Protein AF-A0A3P6A2Y4-F1 (afdb_monomer_lite)

Foldseek 3Di:
DVPVVVVVVVVVVLVVVVVPPPDDDLVVLVVLVVVLLVQLVPDDLVSVLVSLVSVLVSCLVPVCSCLVVLVSLQDDPPHDPSSVVSSLSSLVSNLVVCVVPPCSVVSVVSSVVSVVVSVVVVVVVVVD

Secondary structure (DSSP, 8-state):
--HHHHHHHHHHHHHHHHHT-SS--HHHHHHHHHHHHHHHTTS-HHHHHHHHHHHHHHHHH-GGGGGGGGGGGPPPTTS-HHHHHHHHHHHHHHHHH-TTSTTHHHHHHHHHHHHHHHHHHHHHHT--

Radius of gyration: 15.78 Å; chains: 1; bounding box: 36×38×46 Å

Sequence (128 aa):
MPMVLLSWQQSKVFLQLTLSINSVSHAVYERIKSPLLTLVSSGSPEQSYAILSHLHLLVVRAPFIFASDYNHFCCQYNEPLYVKKLKLEMLTAIANESKHLRNWESIRAVGKIALQQYDVNAIALQQY

InterPro domains:
  IPR011989 Armadillo-like helical [G3DSA:1.25.10.10] (4-118)
  IPR016024 Armadillo-type fold [SSF48371] (15-98)
  IPR026739 AP complex subunit beta [PTHR11134] (12-120)

Structure (mmCIF, N/CA/C/O backbone):
data_AF-A0A3P6A2Y4-F1
#
_entry.id   AF-A0A3P6A2Y4-F1
#
loop_
_atom_site.group_PDB
_atom_site.id
_atom_site.type_symbol
_atom_site.label_atom_id
_atom_site.label_alt_id
_atom_site.label_comp_id
_atom_site.label_asym_id
_atom_site.label_entity_id
_atom_site.label_seq_id
_atom_site.pdbx_PDB_ins_code
_atom_site.Cartn_x
_atom_site.Cartn_y
_atom_site.Cartn_z
_atom_site.occupancy
_atom_site.B_iso_or_equiv
_atom_site.auth_seq_id
_atom_site.auth_comp_id
_atom_site.auth_asym_id
_atom_site.auth_atom_id
_atom_site.pdbx_PDB_model_num
ATOM 1 N N . MET A 1 1 ? -10.474 26.775 1.136 1.00 52.38 1 MET A N 1
ATOM 2 C CA . MET A 1 1 ? -11.036 26.297 -0.148 1.00 52.38 1 MET A CA 1
ATOM 3 C C . MET A 1 1 ? -10.019 25.866 -1.240 1.00 52.38 1 MET A C 1
ATOM 5 O O . MET A 1 1 ? -10.494 25.482 -2.296 1.00 52.38 1 MET A O 1
ATOM 9 N N . PRO A 1 2 ? -8.677 25.802 -1.046 1.00 57.66 2 PRO A N 1
ATOM 10 C CA . PRO A 1 2 ? -7.778 25.152 -2.029 1.00 57.66 2 PRO A CA 1
ATOM 11 C C . PRO A 1 2 ? -7.534 23.645 -1.785 1.00 57.66 2 PRO A C 1
ATOM 13 O O . PRO A 1 2 ? -7.178 22.919 -2.705 1.00 57.66 2 PRO A O 1
ATOM 16 N N . MET A 1 3 ? -7.775 23.144 -0.567 1.00 52.66 3 MET A N 1
ATOM 17 C CA . MET A 1 3 ? -7.452 21.760 -0.176 1.00 52.66 3 MET A CA 1
ATOM 18 C C . MET A 1 3 ? -8.351 20.696 -0.847 1.00 52.66 3 MET A C 1
ATOM 20 O O . MET A 1 3 ? -7.885 19.619 -1.201 1.00 52.66 3 MET A O 1
ATOM 24 N N . VAL A 1 4 ? -9.629 21.015 -1.090 1.00 48.94 4 VAL A N 1
ATOM 25 C CA . VAL A 1 4 ? -10.604 20.087 -1.706 1.00 48.94 4 VAL A CA 1
ATOM 26 C C . VAL A 1 4 ? -10.363 19.928 -3.213 1.00 48.94 4 VAL A C 1
ATOM 28 O O . VAL A 1 4 ? -10.526 18.843 -3.763 1.00 48.94 4 VAL A O 1
ATOM 31 N N . LEU A 1 5 ? -9.911 20.995 -3.880 1.00 54.97 5 LEU A N 1
ATOM 32 C CA . LEU A 1 5 ? -9.598 20.969 -5.310 1.00 54.97 5 LEU A CA 1
ATOM 33 C C . LEU A 1 5 ? -8.362 20.115 -5.606 1.00 54.97 5 LEU A C 1
ATOM 35 O O . LEU A 1 5 ? -8.353 19.396 -6.602 1.00 54.97 5 LEU A O 1
ATOM 39 N N . LEU A 1 6 ? -7.358 20.140 -4.724 1.00 58.84 6 LEU A N 1
ATOM 40 C CA . LEU A 1 6 ? -6.190 19.265 -4.833 1.00 58.84 6 LEU A CA 1
ATOM 41 C C . LEU A 1 6 ? -6.603 17.794 -4.727 1.00 58.84 6 LEU A C 1
ATOM 43 O O . LEU A 1 6 ? -6.293 17.016 -5.627 1.00 58.84 6 LEU A O 1
ATOM 47 N N . SER A 1 7 ? -7.417 17.457 -3.721 1.00 52.31 7 SER A N 1
ATOM 48 C CA . SER A 1 7 ? -7.954 16.103 -3.533 1.00 52.31 7 SER A CA 1
ATOM 49 C C . SER A 1 7 ? -8.687 15.578 -4.781 1.00 52.31 7 SER A C 1
ATOM 51 O O . SER A 1 7 ? -8.432 14.462 -5.232 1.00 52.31 7 SER A O 1
ATOM 53 N N . TRP A 1 8 ? -9.514 16.410 -5.428 1.00 56.28 8 TRP A N 1
ATOM 54 C CA . TRP A 1 8 ? -10.262 16.006 -6.627 1.00 56.28 8 TRP A CA 1
ATOM 55 C C . TRP A 1 8 ? -9.377 15.825 -7.871 1.00 56.28 8 TRP A C 1
ATOM 57 O O . TRP A 1 8 ? -9.537 14.859 -8.622 1.00 56.28 8 TRP A O 1
ATOM 67 N N . GLN A 1 9 ? -8.408 16.723 -8.081 1.00 54.47 9 GLN A N 1
ATOM 68 C CA . GLN A 1 9 ? -7.427 16.583 -9.164 1.00 54.47 9 GLN A CA 1
ATOM 69 C C . GLN A 1 9 ? -6.559 15.334 -8.962 1.00 54.47 9 GLN A C 1
ATOM 71 O O . GLN A 1 9 ? -6.261 14.626 -9.925 1.00 54.47 9 GLN A O 1
ATOM 76 N N . GLN A 1 10 ? -6.228 15.011 -7.710 1.00 57.56 10 GLN A N 1
ATOM 77 C CA . GLN A 1 10 ? -5.527 13.785 -7.352 1.00 57.56 10 GLN A CA 1
ATOM 78 C C . GLN A 1 10 ? -6.320 12.532 -7.729 1.00 57.56 10 GLN A C 1
ATOM 80 O O . GLN A 1 10 ? -5.788 11.687 -8.447 1.00 57.56 10 GLN A O 1
ATOM 85 N N . SER A 1 11 ? -7.587 12.419 -7.314 1.00 57.38 11 SER A N 1
ATOM 86 C CA . SER A 1 11 ? -8.430 11.260 -7.648 1.00 57.38 11 SER A CA 1
ATOM 87 C C . SER A 1 11 ? -8.607 11.072 -9.160 1.00 57.38 11 SER A C 1
ATOM 89 O O . SER A 1 11 ? -8.671 9.942 -9.645 1.00 57.38 11 SER A O 1
ATOM 91 N N . LYS A 1 12 ? -8.648 12.170 -9.925 1.00 56.25 12 LYS A N 1
ATOM 92 C CA . LYS A 1 12 ? -8.806 12.135 -11.384 1.00 56.25 12 LYS A CA 1
ATOM 93 C C . LYS A 1 12 ? -7.545 11.654 -12.104 1.00 56.25 12 LYS A C 1
ATOM 95 O O . LYS A 1 12 ? -7.629 10.774 -12.958 1.00 56.25 12 LYS A O 1
ATOM 100 N N . VAL A 1 13 ? -6.378 12.190 -11.739 1.00 60.62 13 VAL A N 1
ATOM 101 C CA . VAL A 1 13 ? -5.082 11.719 -12.263 1.00 60.62 13 VAL A CA 1
ATOM 102 C C . VAL A 1 13 ? -4.872 10.245 -11.908 1.00 60.62 13 VAL A C 1
ATOM 104 O O . VAL A 1 13 ? -4.411 9.460 -12.727 1.00 60.62 13 VAL A O 1
ATOM 107 N N . PHE A 1 14 ? -5.288 9.853 -10.712 1.00 61.97 14 PHE A N 1
ATOM 108 C CA . PHE A 1 14 ? -5.183 8.503 -10.181 1.00 61.97 14 PHE A CA 1
ATOM 109 C C . PHE A 1 14 ? -6.013 7.453 -10.935 1.00 61.97 14 PHE A C 1
ATOM 111 O O . PHE A 1 14 ? -5.450 6.444 -11.353 1.00 61.97 14 PHE A O 1
ATOM 118 N N . LEU A 1 15 ? -7.301 7.711 -11.203 1.00 58.47 15 LEU A N 1
ATOM 119 C CA . LEU A 1 15 ? -8.132 6.827 -12.038 1.00 58.47 15 LEU A CA 1
ATOM 120 C C . LEU A 1 15 ? -7.565 6.688 -13.455 1.00 58.47 15 LEU A C 1
ATOM 122 O O . LEU A 1 15 ? -7.561 5.600 -14.032 1.00 58.47 15 LEU A O 1
ATOM 126 N N . GLN A 1 16 ? -7.048 7.791 -14.000 1.00 61.28 16 GLN A N 1
ATOM 127 C CA . GLN A 1 16 ? -6.483 7.809 -15.342 1.00 61.28 16 GLN A CA 1
ATOM 128 C C . GLN A 1 16 ? -5.175 7.015 -15.431 1.00 61.28 16 GLN A C 1
ATOM 130 O O . GLN A 1 16 ? -4.947 6.333 -16.426 1.00 61.28 16 GLN A O 1
ATOM 135 N N . LEU A 1 17 ? -4.355 7.047 -14.377 1.00 60.47 17 LEU A N 1
ATOM 136 C CA . LEU A 1 17 ? -3.140 6.243 -14.286 1.00 60.47 17 LEU A CA 1
ATOM 137 C C . LEU A 1 17 ? -3.459 4.752 -14.133 1.00 60.47 17 LEU A C 1
ATOM 139 O O . LEU A 1 17 ? -2.824 3.944 -14.795 1.00 60.47 17 LEU A O 1
ATOM 143 N N . THR A 1 18 ? -4.437 4.349 -13.316 1.00 59.28 18 THR A N 1
ATOM 144 C CA . THR A 1 18 ? -4.729 2.916 -13.096 1.00 59.28 18 THR A CA 1
ATOM 145 C C . THR A 1 18 ? -5.306 2.214 -14.330 1.00 59.28 18 THR A C 1
ATOM 147 O O . THR A 1 18 ? -5.019 1.037 -14.543 1.00 59.28 18 THR A O 1
ATOM 150 N N . LEU A 1 19 ? -6.064 2.922 -15.175 1.00 60.38 19 LEU A N 1
ATOM 151 C CA . LEU A 1 19 ? -6.669 2.353 -16.387 1.00 60.38 19 LEU A CA 1
ATOM 152 C C . LEU A 1 19 ? -5.687 2.201 -17.566 1.00 60.38 19 LEU A C 1
ATOM 154 O O . LEU A 1 19 ? -5.960 1.425 -18.478 1.00 60.38 19 LEU A O 1
ATOM 158 N N . SER A 1 20 ? -4.546 2.902 -17.568 1.00 59.62 20 SER A N 1
ATOM 159 C CA . SER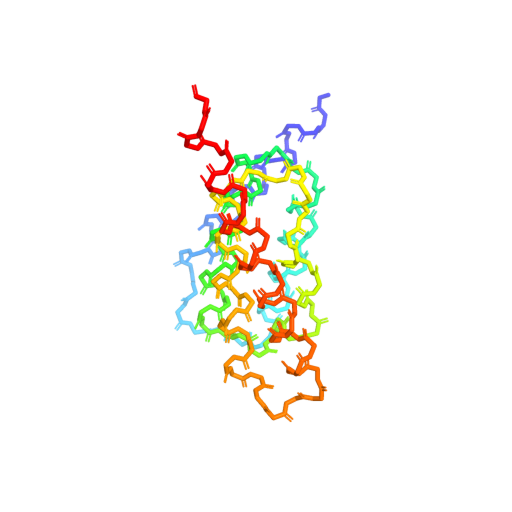 A 1 20 ? -3.635 2.964 -18.726 1.00 59.62 20 SER A CA 1
ATOM 160 C C . SER A 1 20 ? -2.385 2.072 -18.637 1.00 59.62 20 SER A C 1
ATOM 162 O O . SER A 1 20 ? -1.545 2.099 -19.536 1.00 59.62 20 SER A O 1
ATOM 164 N N . ILE A 1 21 ? -2.195 1.306 -17.559 1.00 59.03 21 ILE A N 1
ATOM 165 C CA . ILE A 1 21 ? -0.935 0.583 -17.294 1.00 59.03 21 ILE A CA 1
ATOM 166 C C . ILE A 1 21 ? -1.006 -0.831 -17.888 1.00 59.03 21 ILE A C 1
ATOM 168 O O . ILE A 1 21 ? -1.336 -1.783 -17.185 1.00 59.03 21 ILE A O 1
ATOM 172 N N . ASN A 1 22 ? -0.663 -0.977 -19.175 1.00 53.75 22 ASN A N 1
ATOM 173 C CA . ASN A 1 22 ? -0.483 -2.297 -19.808 1.00 53.75 22 ASN A CA 1
ATOM 174 C C . ASN A 1 22 ? 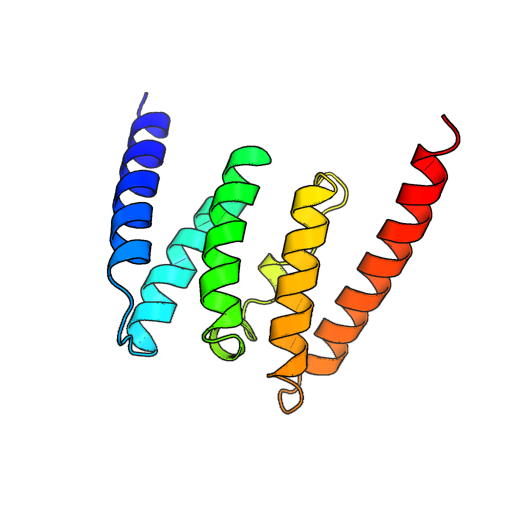0.955 -2.582 -20.296 1.00 53.75 22 ASN A C 1
ATOM 176 O O . ASN A 1 22 ? 1.276 -3.717 -20.626 1.00 53.75 22 ASN A O 1
ATOM 180 N N . SER A 1 23 ? 1.860 -1.597 -20.265 1.00 55.06 23 SER A N 1
ATOM 181 C CA . SER A 1 23 ? 3.300 -1.798 -20.511 1.00 55.06 23 SER A CA 1
ATOM 182 C C . SER A 1 23 ? 4.089 -0.600 -19.977 1.00 55.06 23 SER A C 1
ATOM 184 O O . SER A 1 23 ? 4.178 0.435 -20.638 1.00 55.06 23 SER A O 1
ATOM 186 N N . VAL A 1 24 ? 4.597 -0.687 -18.747 1.00 60.47 24 VAL A N 1
ATOM 187 C CA . VAL A 1 24 ? 5.138 0.478 -18.029 1.00 60.47 24 VAL A CA 1
ATOM 188 C C . VAL A 1 24 ? 6.606 0.276 -17.666 1.00 60.47 24 VAL A C 1
ATOM 190 O O . VAL A 1 24 ? 6.978 -0.746 -17.099 1.00 60.47 24 VAL A O 1
ATOM 193 N N . SER A 1 25 ? 7.442 1.266 -17.999 1.00 70.94 25 SER A N 1
ATOM 194 C CA . SER A 1 25 ? 8.868 1.293 -17.660 1.00 70.94 25 SER A CA 1
ATOM 195 C C . SER A 1 25 ? 9.097 1.700 -16.199 1.00 70.94 25 SER A C 1
ATOM 197 O O . SER A 1 25 ? 8.289 2.414 -15.602 1.00 70.94 25 SER A O 1
ATOM 199 N N . HIS A 1 26 ? 10.233 1.296 -15.621 1.00 75.12 26 HIS A N 1
ATOM 200 C CA . HIS A 1 26 ? 10.631 1.617 -14.240 1.00 75.12 26 HIS A CA 1
ATOM 201 C C . HIS A 1 26 ? 10.485 3.111 -13.887 1.00 75.12 26 HIS A C 1
ATOM 203 O O . HIS A 1 26 ? 10.011 3.466 -12.811 1.00 75.12 26 HIS A O 1
ATOM 209 N N . ALA A 1 27 ? 10.832 4.004 -14.820 1.00 76.69 27 ALA A N 1
ATOM 210 C CA . ALA A 1 27 ? 10.756 5.450 -14.615 1.00 76.69 27 ALA A CA 1
ATOM 211 C C . ALA A 1 27 ? 9.324 5.949 -14.355 1.00 76.69 27 ALA A C 1
ATOM 213 O O . ALA A 1 27 ? 9.123 6.908 -13.615 1.00 76.69 27 ALA A O 1
ATOM 214 N N . VAL A 1 28 ? 8.318 5.305 -14.945 1.00 80.12 28 VAL A N 1
ATOM 215 C CA . VAL A 1 28 ? 6.916 5.679 -14.738 1.00 80.12 28 VAL A CA 1
ATOM 216 C C . VAL A 1 28 ? 6.430 5.207 -13.369 1.00 80.12 28 VAL A C 1
ATOM 218 O O . VAL A 1 28 ? 5.745 5.968 -12.689 1.00 80.12 28 VAL A O 1
ATOM 221 N N . TYR A 1 29 ? 6.835 4.013 -12.922 1.00 81.31 29 TYR A N 1
ATOM 222 C CA . TYR A 1 29 ? 6.545 3.553 -11.560 1.00 81.31 29 TYR A CA 1
ATOM 223 C C . TYR A 1 29 ? 7.081 4.531 -10.513 1.00 81.31 29 TYR A C 1
ATOM 225 O O . TYR A 1 29 ? 6.340 4.904 -9.609 1.00 81.31 29 TYR A O 1
ATOM 233 N N . GLU A 1 30 ? 8.311 5.021 -10.673 1.00 81.12 30 GLU A N 1
ATOM 234 C CA . GLU A 1 30 ? 8.894 6.038 -9.785 1.00 81.12 30 GLU A CA 1
ATOM 235 C C . GLU A 1 30 ? 8.088 7.349 -9.773 1.00 81.12 30 GLU A C 1
ATOM 237 O O . GLU A 1 30 ? 7.774 7.888 -8.708 1.00 81.12 30 GLU A O 1
ATOM 242 N N . ARG A 1 31 ? 7.664 7.834 -10.951 1.00 82.25 31 ARG A N 1
ATOM 243 C CA . ARG A 1 31 ? 6.856 9.063 -11.064 1.00 82.25 31 ARG A CA 1
ATOM 244 C C . ARG A 1 31 ? 5.469 8.940 -10.438 1.00 82.25 31 ARG A C 1
ATOM 246 O O . ARG A 1 31 ? 4.927 9.954 -10.011 1.00 82.25 31 ARG A O 1
ATOM 253 N N . ILE A 1 32 ? 4.893 7.739 -10.401 1.00 83.75 32 ILE A N 1
ATOM 254 C CA . ILE A 1 32 ? 3.586 7.479 -9.780 1.00 83.75 32 ILE A CA 1
ATOM 255 C C . ILE A 1 32 ? 3.744 7.202 -8.280 1.00 83.75 32 ILE A C 1
ATOM 257 O O . ILE A 1 32 ? 2.951 7.692 -7.481 1.00 83.75 32 ILE A O 1
ATOM 261 N N . LYS A 1 33 ? 4.779 6.456 -7.876 1.00 88.00 33 LYS A N 1
ATOM 262 C CA . LYS A 1 33 ? 5.054 6.097 -6.478 1.00 88.00 33 LYS A CA 1
ATOM 263 C C . LYS A 1 33 ? 5.145 7.336 -5.590 1.00 88.00 33 LYS A C 1
ATOM 265 O O . LYS A 1 33 ? 4.430 7.420 -4.594 1.00 88.00 33 LYS A O 1
ATOM 270 N N . SER A 1 34 ? 5.991 8.296 -5.967 1.00 86.31 34 SER A N 1
ATOM 271 C CA . SER A 1 34 ? 6.267 9.495 -5.164 1.00 86.31 34 SER A CA 1
ATOM 272 C C . SER A 1 34 ? 5.004 10.281 -4.761 1.00 86.31 34 SER A C 1
ATOM 274 O O . SER A 1 34 ? 4.779 10.429 -3.558 1.00 86.31 34 SER A O 1
ATOM 276 N N . PRO A 1 35 ? 4.127 10.721 -5.689 1.00 86.88 35 PRO A N 1
ATOM 277 C CA . PRO A 1 35 ? 2.929 11.467 -5.310 1.00 86.88 35 PRO A CA 1
ATOM 278 C C . PRO A 1 35 ? 1.959 10.637 -4.464 1.00 86.88 35 PRO A C 1
ATOM 280 O O . PRO A 1 35 ? 1.338 11.181 -3.555 1.00 86.88 35 PRO A O 1
ATOM 283 N N . LEU A 1 36 ? 1.840 9.325 -4.699 1.00 88.38 36 LEU A N 1
ATOM 284 C CA . LEU A 1 36 ? 0.967 8.472 -3.887 1.00 88.38 36 LEU A CA 1
ATOM 285 C C . LEU A 1 36 ? 1.469 8.334 -2.447 1.00 88.38 36 LEU A C 1
ATOM 287 O O . LEU A 1 36 ? 0.669 8.445 -1.521 1.00 88.38 36 LEU A O 1
ATOM 291 N N . LEU A 1 37 ? 2.778 8.158 -2.245 1.00 89.31 37 LEU A N 1
ATOM 292 C CA . LEU A 1 37 ? 3.374 8.112 -0.905 1.00 89.31 37 LEU A CA 1
ATOM 293 C C . LEU A 1 37 ? 3.156 9.423 -0.133 1.00 89.31 37 LEU A C 1
ATOM 295 O O . LEU A 1 37 ? 2.825 9.393 1.055 1.00 89.31 37 LEU A O 1
ATOM 299 N N . THR A 1 38 ? 3.262 10.571 -0.809 1.00 87.94 38 THR A N 1
ATOM 300 C CA . THR A 1 38 ? 2.946 11.873 -0.203 1.00 87.94 38 THR A CA 1
ATOM 301 C C . THR A 1 38 ? 1.482 11.950 0.234 1.00 87.94 38 THR A C 1
ATOM 303 O O . THR A 1 38 ? 1.198 12.405 1.340 1.00 87.94 38 THR A O 1
ATOM 306 N N . LEU A 1 39 ? 0.550 11.461 -0.587 1.00 84.81 39 LEU A N 1
ATOM 307 C CA . LEU A 1 39 ? -0.887 11.558 -0.309 1.00 84.81 39 LEU A CA 1
ATOM 308 C C . LEU A 1 39 ? -1.361 10.658 0.832 1.00 84.81 39 LEU A C 1
ATOM 310 O O . LEU A 1 39 ? -2.265 11.050 1.569 1.00 84.81 39 LEU A O 1
ATOM 314 N N . VAL A 1 40 ? -0.757 9.477 1.005 1.00 86.69 40 VAL A N 1
ATOM 315 C CA . VAL A 1 40 ? -1.077 8.588 2.139 1.00 86.69 40 VAL A CA 1
ATOM 316 C C . VAL A 1 40 ? -0.836 9.293 3.477 1.00 86.69 40 VAL A C 1
ATOM 318 O O . VAL A 1 40 ? -1.585 9.066 4.426 1.00 86.69 40 VAL A O 1
ATOM 321 N N . SER A 1 41 ? 0.175 10.165 3.543 1.00 81.19 41 SER A N 1
ATOM 322 C CA . SER A 1 41 ? 0.620 10.819 4.780 1.00 81.19 41 SER A CA 1
ATOM 323 C C . SER A 1 41 ? -0.304 11.940 5.273 1.00 81.19 41 SER A C 1
ATOM 325 O O . SER A 1 41 ? -0.196 12.337 6.429 1.00 81.19 41 SER A O 1
ATOM 327 N N . SER A 1 42 ? -1.195 12.467 4.426 1.00 77.25 42 SER A N 1
ATOM 328 C CA . SER A 1 42 ? -2.029 13.641 4.743 1.00 77.25 42 SER A CA 1
ATOM 329 C C . SER A 1 42 ? -3.540 13.386 4.679 1.00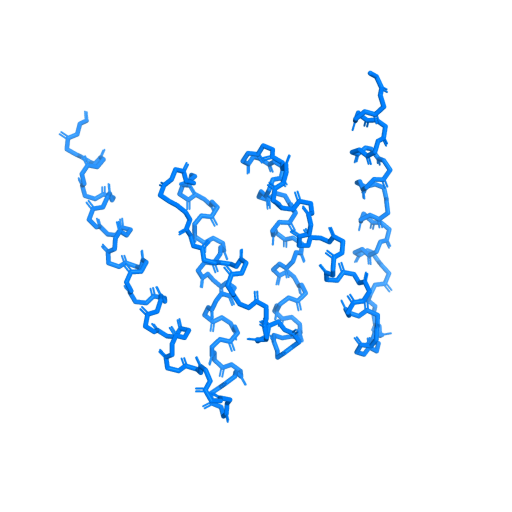 77.25 42 SER A C 1
ATOM 331 O O . SER A 1 42 ? -4.317 14.333 4.793 1.00 77.25 42 SER A O 1
ATOM 333 N N . GLY A 1 43 ? -3.964 12.149 4.416 1.00 76.75 43 GLY A N 1
ATOM 334 C CA . GLY A 1 43 ? -5.370 11.783 4.225 1.00 76.75 43 GLY A CA 1
ATOM 335 C C . GLY A 1 43 ? -6.080 11.332 5.504 1.00 76.75 43 GLY A C 1
ATOM 336 O O . GLY A 1 43 ? -5.446 11.007 6.507 1.00 76.75 43 GLY A O 1
ATOM 337 N N . SER A 1 44 ? -7.415 11.269 5.452 1.00 88.31 44 SER A N 1
ATOM 338 C CA . SER A 1 44 ? -8.196 10.506 6.437 1.00 88.31 44 SER A CA 1
ATOM 339 C C . SER A 1 44 ? -7.910 9.002 6.300 1.00 88.31 44 SER A C 1
ATOM 341 O O . SER A 1 44 ? -7.433 8.572 5.247 1.00 88.31 44 SER A O 1
ATOM 343 N N . PRO A 1 45 ? -8.238 8.159 7.294 1.00 87.81 45 PRO A N 1
ATOM 344 C CA . PRO A 1 45 ? -7.999 6.720 7.197 1.00 87.81 45 PRO A CA 1
ATOM 345 C C . PRO A 1 45 ? -8.647 6.046 5.974 1.00 87.81 45 PRO A C 1
ATOM 347 O O . PRO A 1 45 ? -8.070 5.125 5.394 1.00 87.81 45 PRO A O 1
ATOM 350 N N . GLU A 1 46 ? -9.825 6.504 5.550 1.00 89.81 46 GLU A N 1
ATOM 351 C CA . GLU A 1 46 ? -10.531 6.027 4.353 1.00 89.81 46 GLU A CA 1
ATOM 352 C C . GLU A 1 46 ? -9.802 6.454 3.076 1.00 89.81 46 GLU A C 1
ATOM 354 O O . GLU A 1 46 ? -9.609 5.647 2.164 1.00 89.81 46 GLU A O 1
ATOM 359 N N . GLN A 1 47 ? -9.341 7.708 3.025 1.00 88.38 47 GLN A N 1
ATOM 360 C CA . GLN A 1 47 ? -8.564 8.222 1.902 1.00 88.38 47 GLN A CA 1
ATOM 361 C C . GLN A 1 47 ? -7.211 7.507 1.798 1.00 88.38 47 GLN A C 1
ATOM 363 O O . GLN A 1 47 ? -6.836 7.057 0.714 1.00 88.38 47 GLN A O 1
ATOM 368 N N . SER A 1 48 ? -6.502 7.340 2.915 1.00 89.75 48 SER A N 1
ATOM 369 C CA . SER A 1 48 ? -5.236 6.610 2.970 1.00 89.75 48 SER A CA 1
ATOM 370 C C . SER A 1 48 ? -5.419 5.157 2.548 1.00 89.75 48 SER A C 1
ATOM 372 O O . SER A 1 48 ? -4.597 4.652 1.792 1.00 89.75 48 SER A O 1
ATOM 374 N N . TYR A 1 49 ? -6.512 4.495 2.939 1.00 91.31 49 TYR A N 1
ATOM 375 C CA . TYR A 1 49 ? -6.813 3.139 2.474 1.00 91.31 49 TYR A CA 1
ATOM 376 C C . TYR A 1 49 ? -7.081 3.063 0.972 1.00 91.31 49 TYR A C 1
ATOM 378 O O . TYR A 1 49 ? -6.549 2.175 0.300 1.00 91.31 49 TYR A O 1
ATOM 386 N N . ALA A 1 50 ? -7.857 4.003 0.425 1.00 90.12 50 ALA A N 1
ATOM 387 C CA . ALA A 1 50 ? -8.080 4.078 -1.013 1.00 90.12 50 ALA A CA 1
ATOM 388 C C . ALA A 1 50 ? -6.745 4.244 -1.755 1.00 90.12 50 ALA A C 1
ATOM 390 O O . ALA A 1 50 ? -6.460 3.483 -2.675 1.00 90.12 50 ALA A O 1
ATOM 391 N N . ILE A 1 51 ? -5.878 5.159 -1.315 1.00 90.56 51 ILE A N 1
ATOM 392 C CA . ILE A 1 51 ? -4.562 5.384 -1.932 1.00 90.56 51 ILE A CA 1
ATOM 393 C C . ILE A 1 51 ? -3.652 4.154 -1.783 1.00 90.56 51 ILE A C 1
ATOM 395 O O . ILE A 1 51 ? -3.049 3.709 -2.763 1.00 90.56 51 ILE A O 1
ATOM 399 N N . LEU A 1 52 ? -3.588 3.561 -0.588 1.00 92.19 52 LEU A N 1
ATOM 400 C CA . LEU A 1 52 ? -2.811 2.348 -0.319 1.00 92.19 52 LEU A CA 1
ATOM 401 C C . LEU A 1 52 ? -3.274 1.169 -1.173 1.00 92.19 52 LEU A C 1
ATOM 403 O O . LEU A 1 52 ? -2.437 0.403 -1.632 1.00 92.19 52 LEU A O 1
ATOM 407 N N . SER A 1 53 ? -4.573 1.046 -1.456 1.00 91.75 53 SER A N 1
ATOM 408 C CA . SER A 1 53 ? -5.101 -0.028 -2.312 1.00 91.75 53 SER A CA 1
ATOM 409 C C . SER A 1 53 ? -4.530 0.046 -3.728 1.00 91.75 53 SER A C 1
ATOM 411 O O . SER A 1 53 ? -4.286 -0.973 -4.367 1.00 91.75 53 SER A O 1
ATOM 413 N N . HIS A 1 54 ? -4.236 1.252 -4.205 1.00 88.12 54 HIS A N 1
ATOM 414 C CA . HIS A 1 54 ? -3.657 1.448 -5.529 1.00 88.12 54 HIS A CA 1
ATOM 415 C C . HIS A 1 54 ? -2.139 1.299 -5.510 1.00 88.12 54 HIS A C 1
ATOM 417 O O . HIS A 1 54 ? -1.576 0.688 -6.417 1.00 88.12 54 HIS A O 1
ATOM 423 N N . LEU A 1 55 ? -1.473 1.770 -4.450 1.00 90.94 55 LEU A N 1
ATOM 424 C CA . LEU A 1 55 ? -0.070 1.426 -4.213 1.00 90.94 55 LEU A CA 1
ATOM 425 C C . LEU A 1 55 ? 0.116 -0.093 -4.142 1.00 90.94 55 LEU A C 1
ATOM 427 O O . LEU A 1 55 ? 1.071 -0.602 -4.714 1.00 90.94 55 LEU A O 1
ATOM 431 N N . HIS A 1 56 ? -0.810 -0.822 -3.521 1.00 92.00 56 HIS A N 1
ATOM 432 C CA . HIS A 1 56 ? -0.767 -2.277 -3.442 1.00 92.00 56 HIS A CA 1
ATOM 433 C C . HIS A 1 56 ? -0.796 -2.928 -4.832 1.00 92.00 56 HIS A C 1
ATOM 435 O O . HIS A 1 56 ? 0.024 -3.802 -5.098 1.00 92.00 56 HIS A O 1
ATOM 441 N N . LEU A 1 57 ? -1.634 -2.451 -5.762 1.00 89.06 57 LEU A N 1
ATOM 442 C CA . LEU A 1 57 ? -1.628 -2.936 -7.152 1.00 89.06 57 LEU A CA 1
ATOM 443 C C . LEU A 1 57 ? -0.270 -2.730 -7.845 1.00 89.06 57 LEU A C 1
ATOM 445 O O . LEU A 1 57 ? 0.153 -3.574 -8.639 1.00 89.06 57 LEU A O 1
ATOM 449 N N . LEU A 1 58 ? 0.415 -1.617 -7.561 1.00 88.19 58 LEU A N 1
ATOM 450 C CA . LEU A 1 58 ? 1.757 -1.353 -8.087 1.00 88.19 58 LEU A CA 1
ATOM 451 C C . LEU A 1 58 ? 2.811 -2.238 -7.413 1.00 88.19 58 LEU A C 1
ATOM 453 O O . LEU A 1 58 ? 3.672 -2.775 -8.106 1.00 88.19 58 LEU A O 1
ATOM 457 N N . VAL A 1 59 ? 2.716 -2.427 -6.095 1.00 90.31 59 VAL A N 1
ATOM 458 C CA . VAL A 1 59 ? 3.607 -3.292 -5.309 1.00 90.31 59 VAL A CA 1
ATOM 459 C C . VAL A 1 59 ? 3.497 -4.744 -5.760 1.00 90.31 59 VAL A C 1
ATOM 461 O O . VAL A 1 59 ? 4.522 -5.381 -5.943 1.00 90.31 59 VAL A O 1
ATOM 464 N N . VAL A 1 60 ? 2.294 -5.264 -6.010 1.00 87.69 60 VAL A N 1
ATOM 465 C CA . VAL A 1 60 ? 2.114 -6.639 -6.512 1.00 87.69 60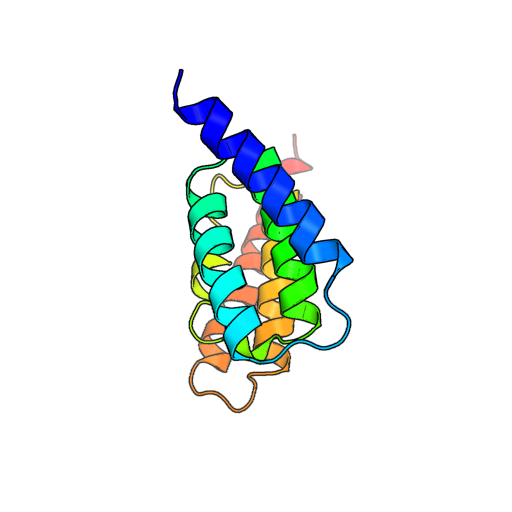 VAL A CA 1
ATOM 466 C C . VAL A 1 60 ? 2.737 -6.815 -7.902 1.00 87.69 60 VAL A C 1
ATOM 468 O O . VAL A 1 60 ? 3.241 -7.888 -8.215 1.00 87.69 60 VAL A O 1
ATOM 471 N N . ARG A 1 61 ? 2.740 -5.767 -8.737 1.00 86.00 61 ARG A N 1
ATOM 472 C CA . ARG A 1 61 ? 3.337 -5.813 -10.083 1.00 86.00 61 ARG A CA 1
ATOM 473 C C . ARG A 1 61 ? 4.856 -5.636 -10.098 1.00 86.00 61 ARG A C 1
ATOM 475 O O . ARG A 1 61 ? 5.520 -6.270 -10.909 1.00 86.00 61 ARG A O 1
ATOM 482 N N . ALA A 1 62 ? 5.394 -4.739 -9.276 1.00 87.44 62 ALA A N 1
ATOM 483 C CA . ALA A 1 62 ? 6.812 -4.378 -9.278 1.00 87.44 62 ALA A CA 1
ATOM 484 C C . ALA A 1 62 ? 7.326 -4.089 -7.850 1.00 87.44 62 ALA A C 1
ATOM 486 O O . ALA A 1 62 ? 7.695 -2.954 -7.534 1.00 87.44 62 ALA A O 1
ATOM 487 N N . PRO A 1 63 ? 7.364 -5.101 -6.968 1.00 88.56 63 PRO A N 1
ATOM 488 C CA . PRO A 1 63 ? 7.626 -4.917 -5.536 1.00 88.56 63 PRO A CA 1
ATOM 489 C C . PRO A 1 63 ? 9.032 -4.389 -5.236 1.00 88.56 63 PRO A C 1
ATOM 491 O O . PRO A 1 63 ? 9.214 -3.608 -4.303 1.00 88.56 63 PRO A O 1
ATOM 494 N N . PHE A 1 64 ? 10.026 -4.747 -6.053 1.00 87.00 64 PHE A N 1
ATOM 495 C CA . PHE A 1 64 ? 11.414 -4.313 -5.877 1.00 87.00 64 PHE A CA 1
ATOM 496 C C . PHE A 1 64 ? 11.586 -2.782 -5.932 1.00 87.00 64 PHE A C 1
ATOM 498 O O . PHE A 1 64 ? 12.448 -2.244 -5.240 1.00 87.00 64 PHE A O 1
ATOM 505 N N . ILE A 1 65 ? 10.732 -2.069 -6.680 1.00 88.06 65 ILE A N 1
ATOM 506 C CA . ILE A 1 65 ? 10.748 -0.595 -6.804 1.00 88.06 65 ILE A CA 1
ATOM 507 C C . ILE A 1 65 ? 10.409 0.084 -5.466 1.00 88.06 65 ILE A C 1
ATOM 509 O O . ILE A 1 65 ? 10.741 1.245 -5.231 1.00 88.06 65 ILE A O 1
ATOM 513 N N . PHE A 1 66 ? 9.754 -0.640 -4.560 1.00 89.81 66 PHE A N 1
ATOM 514 C CA . PHE A 1 66 ? 9.308 -0.135 -3.266 1.00 89.81 66 PHE A CA 1
ATOM 515 C C . PHE A 1 66 ? 10.232 -0.540 -2.111 1.00 89.81 66 PHE A C 1
ATOM 517 O O . PHE A 1 66 ? 10.009 -0.120 -0.976 1.00 89.81 66 PHE A O 1
ATOM 524 N N . ALA A 1 67 ? 11.286 -1.319 -2.373 1.00 87.25 67 ALA A N 1
ATOM 525 C CA . ALA A 1 67 ? 12.176 -1.830 -1.333 1.00 87.25 67 ALA A CA 1
ATOM 526 C C . ALA A 1 67 ? 12.952 -0.725 -0.594 1.00 87.25 67 ALA A C 1
ATOM 528 O O . ALA A 1 67 ? 13.223 -0.875 0.596 1.00 87.25 67 ALA A O 1
ATOM 529 N N . SER A 1 68 ? 13.290 0.385 -1.258 1.00 86.69 68 SER A N 1
ATOM 530 C CA . SER A 1 68 ? 13.920 1.561 -0.630 1.00 86.69 68 SER A CA 1
ATOM 531 C C . SER A 1 68 ? 12.962 2.346 0.266 1.00 86.69 68 SER A C 1
ATOM 533 O O . SER A 1 68 ? 13.391 2.973 1.231 1.00 86.69 68 SER A O 1
ATOM 535 N N . ASP A 1 69 ? 11.665 2.279 -0.029 1.00 88.38 69 ASP A N 1
ATOM 536 C CA . ASP A 1 69 ? 10.627 3.120 0.569 1.00 88.38 69 ASP A CA 1
ATOM 537 C C . ASP A 1 69 ? 9.739 2.357 1.560 1.00 88.38 69 ASP A C 1
ATOM 539 O O . ASP A 1 69 ? 8.720 2.888 2.004 1.00 88.38 69 ASP A O 1
ATOM 543 N N . TYR A 1 70 ? 10.132 1.135 1.943 1.00 86.56 70 TYR A N 1
ATOM 544 C CA . TYR A 1 70 ? 9.325 0.219 2.758 1.00 86.56 70 TYR A CA 1
ATOM 545 C C . TYR A 1 70 ? 8.824 0.833 4.075 1.00 86.56 70 TYR A C 1
ATOM 547 O O . TYR A 1 70 ? 7.743 0.486 4.544 1.00 86.56 70 TYR A O 1
ATOM 555 N N . ASN A 1 71 ? 9.580 1.778 4.649 1.00 85.75 71 ASN A N 1
ATOM 556 C CA . ASN A 1 71 ? 9.231 2.473 5.889 1.00 85.75 71 ASN A CA 1
ATOM 557 C C . ASN A 1 71 ? 7.873 3.190 5.818 1.00 85.75 71 ASN A C 1
ATOM 559 O O . ASN A 1 71 ? 7.192 3.310 6.834 1.00 85.75 71 ASN A O 1
ATOM 563 N N . HIS A 1 72 ? 7.439 3.620 4.630 1.00 88.94 72 HIS A N 1
ATOM 564 C CA . HIS A 1 72 ? 6.129 4.254 4.446 1.00 88.94 72 HIS A CA 1
ATOM 565 C C . HIS A 1 72 ? 4.960 3.277 4.649 1.00 88.94 72 HIS A C 1
ATOM 567 O O . HIS A 1 72 ? 3.834 3.697 4.920 1.00 88.94 72 HIS A O 1
ATOM 573 N N . PHE A 1 73 ? 5.217 1.970 4.550 1.00 89.38 73 PHE A N 1
ATOM 574 C CA . PHE A 1 73 ? 4.225 0.922 4.788 1.00 89.38 73 PHE A CA 1
ATOM 575 C C . PHE A 1 73 ? 4.264 0.392 6.220 1.00 89.38 73 PHE A C 1
ATOM 577 O O . PHE A 1 73 ? 3.490 -0.497 6.555 1.00 89.38 73 PHE A O 1
ATOM 584 N N . CYS A 1 74 ? 5.109 0.933 7.098 1.00 86.25 74 CYS A N 1
ATOM 585 C CA . CYS A 1 74 ? 5.055 0.584 8.510 1.00 86.25 74 CYS A CA 1
ATOM 586 C C . CYS A 1 74 ? 3.724 1.046 9.128 1.00 86.25 74 CYS A C 1
ATOM 588 O O . CYS A 1 74 ? 3.223 2.146 8.864 1.00 86.25 74 CYS A O 1
ATOM 590 N N . CYS A 1 75 ? 3.139 0.174 9.948 1.00 85.31 75 CYS A N 1
ATOM 591 C CA . CYS A 1 75 ? 1.899 0.446 10.662 1.00 85.31 75 CYS A CA 1
ATOM 592 C C . CYS A 1 75 ? 2.143 1.430 11.811 1.00 85.31 75 CYS A C 1
ATOM 594 O O . CYS A 1 75 ? 3.047 1.230 12.622 1.00 85.31 75 CYS A O 1
ATOM 596 N N . GLN A 1 76 ? 1.297 2.447 11.925 1.00 84.00 76 GLN A N 1
ATOM 597 C CA . GLN A 1 76 ? 1.232 3.327 13.088 1.00 84.00 76 GLN A CA 1
ATOM 598 C C . GLN A 1 76 ? 0.220 2.786 14.105 1.00 84.00 76 GLN A C 1
ATOM 600 O O . GLN A 1 76 ? -0.742 2.098 13.753 1.00 84.00 76 GLN A O 1
ATOM 605 N N . TYR A 1 77 ? 0.410 3.116 15.384 1.00 76.56 77 TYR A N 1
ATOM 606 C CA . TYR A 1 77 ? -0.441 2.604 16.463 1.00 76.56 77 TYR A CA 1
ATOM 607 C C . TYR A 1 77 ? -1.919 2.985 16.277 1.00 76.56 77 TYR A C 1
ATOM 609 O O . TYR A 1 77 ? -2.784 2.114 16.359 1.00 76.56 77 TYR A O 1
ATOM 617 N N . ASN A 1 78 ? -2.193 4.238 15.901 1.00 82.62 78 ASN A N 1
ATOM 618 C CA . ASN A 1 78 ? -3.549 4.773 15.739 1.00 82.62 78 ASN A CA 1
ATOM 619 C C . ASN A 1 78 ? -4.233 4.381 14.416 1.00 82.62 78 ASN A C 1
ATOM 621 O O . ASN A 1 78 ? -5.369 4.782 14.179 1.00 82.62 78 ASN A O 1
ATOM 625 N N . GLU A 1 79 ? -3.573 3.623 13.533 1.00 85.88 79 GLU A N 1
ATOM 626 C CA . GLU A 1 79 ? -4.189 3.238 12.260 1.00 85.88 79 GLU A CA 1
ATOM 627 C C . GLU A 1 79 ? -5.271 2.158 12.440 1.00 85.88 79 GLU A C 1
ATOM 629 O O . GLU A 1 79 ? -5.067 1.198 13.202 1.00 85.88 79 GLU A O 1
ATOM 634 N N . PRO A 1 80 ? -6.395 2.249 11.702 1.00 88.94 80 PRO A N 1
ATOM 635 C CA . PRO A 1 80 ? -7.413 1.205 11.688 1.00 88.94 80 PRO A CA 1
ATOM 636 C C . PRO A 1 80 ? -6.888 -0.140 11.175 1.00 88.94 80 PRO A C 1
ATOM 638 O O . PRO A 1 80 ? -5.971 -0.210 10.353 1.00 88.94 80 PRO A O 1
ATOM 641 N N . 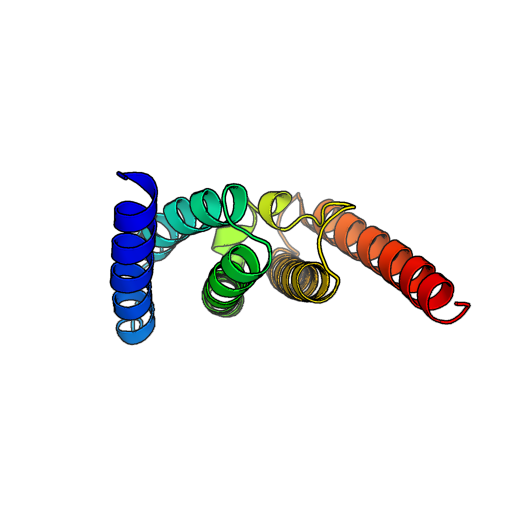LEU A 1 81 ? -7.526 -1.230 11.613 1.00 85.69 81 LEU A N 1
ATOM 642 C CA . LEU A 1 81 ? -7.097 -2.600 11.300 1.00 85.69 81 LEU A CA 1
ATOM 643 C C . LEU A 1 81 ? -7.038 -2.889 9.793 1.00 85.69 81 LEU A C 1
ATOM 645 O O . LEU A 1 81 ? -6.110 -3.550 9.334 1.00 85.69 81 LEU A O 1
ATOM 649 N N . TYR A 1 82 ? -7.990 -2.372 9.015 1.00 87.62 82 TYR A N 1
ATOM 650 C CA . TYR A 1 82 ? -8.027 -2.580 7.566 1.00 87.62 82 TYR A CA 1
ATOM 651 C C . TYR A 1 82 ? -6.838 -1.919 6.843 1.00 87.62 82 TYR A C 1
ATOM 653 O O . TYR A 1 82 ? -6.306 -2.492 5.893 1.00 87.62 82 TYR A O 1
ATOM 661 N N . VAL A 1 83 ? -6.361 -0.765 7.331 1.00 91.44 83 VAL A N 1
ATOM 662 C CA . VAL A 1 83 ? -5.151 -0.089 6.823 1.00 91.44 83 VAL A CA 1
ATOM 663 C C . VAL A 1 83 ? -3.909 -0.904 7.165 1.00 91.44 83 VAL A C 1
ATOM 665 O O . VAL A 1 83 ? -3.081 -1.173 6.294 1.00 91.44 83 VAL A O 1
ATOM 668 N N . LYS A 1 84 ? -3.805 -1.342 8.426 1.00 87.94 84 LYS A N 1
ATOM 669 C CA . LYS A 1 84 ? -2.683 -2.155 8.913 1.00 87.94 84 LYS A CA 1
ATOM 670 C C . LYS A 1 84 ? -2.546 -3.459 8.131 1.00 87.94 84 LYS A C 1
ATOM 672 O O . LYS A 1 84 ? -1.443 -3.812 7.727 1.00 87.94 84 LYS A O 1
ATOM 677 N N . LYS A 1 85 ? -3.662 -4.148 7.873 1.00 87.69 85 LYS A N 1
ATOM 678 C CA . LYS A 1 85 ? -3.677 -5.388 7.087 1.00 87.69 85 LYS A CA 1
ATOM 679 C C . LYS A 1 85 ? -3.089 -5.174 5.690 1.00 87.69 85 LYS A C 1
ATOM 681 O O . LYS A 1 85 ? -2.175 -5.892 5.300 1.00 87.69 85 LYS A O 1
ATOM 686 N N . LEU A 1 86 ? -3.562 -4.154 4.977 1.00 90.94 86 LEU A N 1
ATOM 687 C CA . LEU A 1 86 ? -3.109 -3.861 3.617 1.00 90.94 86 LEU A CA 1
ATOM 688 C C . LEU A 1 86 ? -1.616 -3.495 3.570 1.00 90.94 86 LEU A C 1
ATOM 690 O O . LEU A 1 86 ? -0.870 -3.991 2.728 1.00 90.94 86 LEU A O 1
ATOM 694 N N . LYS A 1 87 ? -1.154 -2.681 4.523 1.00 91.62 87 LYS A N 1
ATOM 695 C CA . LYS A 1 87 ? 0.266 -2.347 4.692 1.00 91.62 87 LYS A CA 1
ATOM 696 C C . LYS A 1 87 ? 1.143 -3.583 4.919 1.00 91.62 87 LYS A C 1
ATOM 698 O O . LYS A 1 87 ? 2.222 -3.689 4.336 1.00 91.62 87 LYS A O 1
ATOM 703 N N . LEU A 1 88 ? 0.676 -4.534 5.727 1.00 87.62 88 LEU A N 1
ATOM 704 C CA . LEU A 1 88 ? 1.400 -5.781 5.987 1.00 87.62 88 LEU A CA 1
ATOM 705 C C . LEU A 1 88 ? 1.468 -6.696 4.763 1.00 87.62 88 LEU A C 1
ATOM 707 O O . LEU A 1 88 ? 2.519 -7.292 4.516 1.00 87.62 88 LEU A O 1
ATOM 711 N N . GLU A 1 89 ? 0.394 -6.784 3.979 1.00 89.19 89 GLU A N 1
ATOM 712 C CA . GLU A 1 89 ? 0.391 -7.517 2.705 1.00 89.19 89 GLU A CA 1
ATOM 713 C C . GLU A 1 89 ? 1.448 -6.945 1.746 1.00 89.19 89 GLU A C 1
ATOM 715 O O . GLU A 1 89 ? 2.264 -7.690 1.198 1.00 89.19 89 GLU A O 1
ATOM 720 N N . MET A 1 90 ? 1.527 -5.615 1.641 1.00 92.12 90 MET A N 1
ATOM 721 C CA . MET A 1 90 ? 2.537 -4.924 0.831 1.00 92.12 90 MET A CA 1
ATOM 722 C C . MET A 1 90 ? 3.965 -5.170 1.333 1.00 92.12 90 MET A C 1
ATOM 724 O O . MET A 1 90 ? 4.836 -5.528 0.541 1.00 92.12 90 MET A O 1
ATOM 728 N N . LEU A 1 91 ? 4.219 -5.025 2.639 1.00 88.12 91 LEU A N 1
ATOM 729 C CA . LEU A 1 91 ? 5.533 -5.308 3.236 1.00 88.12 91 LEU A CA 1
ATOM 730 C C . LEU A 1 91 ? 5.968 -6.757 2.989 1.00 88.12 91 LEU A C 1
ATOM 732 O O . LEU A 1 91 ? 7.139 -7.011 2.710 1.00 88.12 91 LEU A O 1
ATOM 736 N N . THR A 1 92 ? 5.025 -7.697 3.051 1.00 85.88 92 THR A N 1
ATOM 737 C CA . THR A 1 92 ? 5.277 -9.117 2.773 1.00 85.88 92 THR A CA 1
ATOM 738 C C . THR A 1 92 ? 5.634 -9.341 1.305 1.00 85.88 92 THR A C 1
ATOM 740 O O . THR A 1 92 ? 6.598 -10.053 1.016 1.00 85.88 92 THR A O 1
ATOM 743 N N . ALA A 1 93 ? 4.906 -8.713 0.378 1.00 87.31 93 ALA A N 1
ATOM 744 C CA . ALA A 1 93 ? 5.205 -8.782 -1.051 1.00 87.31 93 ALA A CA 1
ATOM 745 C C . ALA A 1 93 ? 6.604 -8.223 -1.362 1.00 87.31 93 ALA A C 1
ATOM 747 O O . ALA A 1 93 ? 7.389 -8.872 -2.051 1.00 87.31 93 ALA A O 1
ATOM 748 N N . ILE A 1 94 ? 6.948 -7.069 -0.779 1.00 88.81 94 ILE A N 1
ATOM 749 C CA . ILE A 1 94 ? 8.273 -6.454 -0.926 1.00 88.81 94 ILE A CA 1
ATOM 750 C C . ILE A 1 94 ? 9.353 -7.387 -0.371 1.00 88.81 94 ILE A C 1
ATOM 752 O O . ILE A 1 94 ? 10.291 -7.706 -1.094 1.00 88.81 94 ILE A O 1
ATOM 756 N N . ALA A 1 95 ? 9.197 -7.885 0.861 1.00 83.19 95 ALA A N 1
ATOM 757 C CA . ALA A 1 95 ? 10.174 -8.762 1.510 1.00 83.19 95 ALA A CA 1
ATOM 758 C C . ALA A 1 95 ? 10.450 -10.051 0.725 1.00 83.19 95 ALA A C 1
ATOM 760 O O . ALA A 1 95 ? 11.581 -10.542 0.717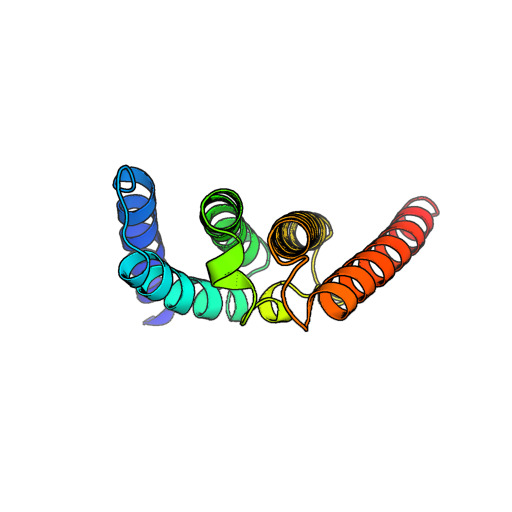 1.00 83.19 95 ALA A O 1
ATOM 761 N N . ASN A 1 96 ? 9.419 -10.622 0.094 1.00 78.81 96 ASN A N 1
ATOM 762 C CA . ASN A 1 96 ? 9.541 -11.875 -0.643 1.00 78.81 96 ASN A CA 1
ATOM 763 C C . ASN A 1 96 ? 10.367 -11.740 -1.923 1.00 78.81 96 ASN A C 1
ATOM 765 O O . ASN A 1 96 ? 11.119 -12.658 -2.248 1.00 78.81 96 ASN A O 1
ATOM 769 N N . GLU A 1 97 ? 10.253 -10.604 -2.602 1.00 78.75 97 GLU A N 1
ATOM 770 C CA . GLU A 1 97 ? 10.972 -10.309 -3.846 1.00 78.75 97 GLU A CA 1
ATOM 771 C C . GLU A 1 97 ? 12.317 -9.619 -3.575 1.00 78.75 97 GLU A C 1
ATOM 773 O O . GLU A 1 97 ? 13.254 -9.708 -4.364 1.00 78.75 97 GLU A O 1
ATOM 778 N N . SER A 1 98 ? 12.465 -8.998 -2.402 1.00 66.12 98 SER A N 1
ATOM 779 C CA . SER A 1 98 ? 13.696 -8.354 -1.952 1.00 66.12 98 SER A CA 1
ATOM 780 C C . SER A 1 98 ? 14.607 -9.272 -1.132 1.00 66.12 98 SER A C 1
ATOM 782 O O . SER A 1 98 ? 15.498 -8.759 -0.464 1.00 66.12 98 SER A O 1
ATOM 784 N N . LYS A 1 99 ? 14.426 -10.602 -1.133 1.00 59.91 99 LYS A N 1
ATOM 785 C CA . LYS A 1 99 ? 15.220 -11.546 -0.303 1.00 59.91 99 LYS A CA 1
ATOM 786 C C . LYS A 1 99 ? 16.738 -11.425 -0.481 1.00 59.91 99 LYS A C 1
ATOM 788 O O . LYS A 1 99 ? 17.493 -11.805 0.405 1.00 59.91 99 LYS A O 1
ATOM 793 N N . HIS A 1 100 ? 17.183 -10.900 -1.619 1.00 58.81 100 HIS A N 1
ATOM 794 C CA . HIS A 1 100 ? 18.595 -10.675 -1.933 1.00 58.81 100 HIS A CA 1
ATOM 795 C C . HIS A 1 100 ? 19.097 -9.268 -1.554 1.00 58.81 100 HIS A C 1
ATOM 797 O O . HIS A 1 100 ? 20.285 -8.982 -1.693 1.00 58.81 100 HIS A O 1
ATOM 803 N N . LEU A 1 101 ? 18.219 -8.378 -1.081 1.00 61.00 101 LEU A N 1
ATOM 804 C CA . LEU A 1 101 ? 18.544 -7.004 -0.697 1.00 61.00 101 LEU A CA 1
ATOM 805 C C . LEU A 1 101 ? 18.875 -6.913 0.793 1.00 61.00 101 LEU A C 1
ATOM 807 O O . LEU A 1 101 ? 18.196 -7.490 1.630 1.00 61.00 101 LEU A O 1
ATOM 811 N N . ARG A 1 102 ? 19.894 -6.121 1.139 1.00 58.66 102 ARG A N 1
ATOM 812 C CA . ARG A 1 102 ? 20.473 -5.992 2.494 1.00 58.66 102 ARG A CA 1
ATOM 813 C C . ARG A 1 102 ? 19.465 -5.698 3.621 1.00 58.66 102 ARG A C 1
ATOM 815 O O . ARG A 1 102 ? 19.766 -5.952 4.779 1.00 58.66 102 ARG A O 1
ATOM 822 N N . ASN A 1 103 ? 18.294 -5.148 3.305 1.00 62.81 103 ASN A N 1
ATOM 823 C CA . ASN A 1 103 ? 17.256 -4.758 4.262 1.00 62.81 103 ASN A CA 1
ATOM 824 C C . ASN A 1 103 ? 16.151 -5.814 4.474 1.00 62.81 103 ASN A C 1
ATOM 826 O O . ASN A 1 103 ? 15.255 -5.583 5.287 1.00 62.81 103 ASN A O 1
ATOM 830 N N . TRP A 1 104 ? 16.191 -6.961 3.786 1.00 65.62 104 TRP A N 1
ATOM 831 C CA . TRP A 1 104 ? 15.114 -7.961 3.823 1.00 65.62 104 TRP A CA 1
ATOM 832 C C . TRP A 1 104 ? 14.828 -8.502 5.233 1.00 65.62 104 TRP A C 1
ATOM 834 O O . TRP A 1 104 ? 13.671 -8.740 5.586 1.00 65.62 104 TRP A O 1
ATOM 844 N N . GLU A 1 105 ? 15.861 -8.643 6.068 1.00 61.34 105 GLU A N 1
ATOM 845 C CA . GLU A 1 105 ? 15.724 -9.096 7.456 1.00 61.34 105 GLU A CA 1
ATOM 846 C C . GLU A 1 105 ? 14.988 -8.068 8.315 1.00 61.34 105 GLU A C 1
ATOM 848 O O . GLU A 1 105 ? 14.114 -8.436 9.100 1.00 61.34 105 GLU A O 1
ATOM 853 N N . SER A 1 106 ? 15.280 -6.779 8.120 1.00 66.94 106 SER A N 1
ATOM 854 C CA . SER A 1 106 ? 14.583 -5.684 8.799 1.00 66.94 106 SER A CA 1
ATOM 855 C C . SER A 1 106 ? 13.112 -5.639 8.394 1.00 66.94 106 SER A C 1
ATOM 857 O O . SER A 1 106 ? 12.244 -5.574 9.261 1.00 66.94 106 SER A O 1
ATOM 859 N N . ILE A 1 107 ? 12.813 -5.766 7.096 1.00 66.69 107 ILE A N 1
ATOM 860 C CA . ILE A 1 107 ? 11.430 -5.785 6.590 1.00 66.69 107 ILE A CA 1
ATOM 861 C C . ILE A 1 107 ? 10.668 -6.987 7.173 1.00 66.69 107 ILE A C 1
ATOM 863 O O . ILE A 1 107 ? 9.539 -6.847 7.650 1.00 66.69 107 ILE A O 1
ATOM 867 N N . ARG A 1 108 ? 11.301 -8.167 7.225 1.00 67.62 108 ARG A N 1
ATOM 868 C CA . ARG A 1 108 ? 10.714 -9.374 7.826 1.00 67.62 108 ARG A CA 1
ATOM 869 C C . ARG A 1 108 ? 10.482 -9.225 9.331 1.00 67.62 108 ARG A C 1
ATOM 871 O O . ARG A 1 108 ? 9.457 -9.689 9.832 1.00 67.62 108 ARG A O 1
ATOM 878 N N . ALA A 1 109 ? 11.417 -8.615 10.055 1.00 68.62 109 ALA A N 1
ATOM 879 C CA . ALA A 1 109 ? 11.288 -8.377 11.489 1.00 68.62 109 ALA A CA 1
ATOM 880 C C . ALA A 1 109 ? 10.128 -7.418 11.789 1.00 68.62 109 ALA A C 1
ATOM 882 O O . ALA A 1 109 ? 9.294 -7.724 12.641 1.00 68.62 109 ALA A O 1
ATOM 883 N N . VAL A 1 110 ? 10.014 -6.323 11.029 1.00 68.75 110 VAL A N 1
ATOM 884 C CA . VAL A 1 110 ? 8.892 -5.376 11.131 1.00 68.75 110 VAL A CA 1
ATOM 885 C C . VAL A 1 110 ? 7.561 -6.075 10.849 1.00 68.75 110 VAL A C 1
ATOM 887 O O . VAL A 1 110 ? 6.621 -5.922 11.628 1.00 68.75 110 VAL A O 1
ATOM 890 N N . GLY A 1 111 ? 7.492 -6.907 9.804 1.00 64.12 111 GLY A N 1
ATOM 891 C CA . GLY A 1 111 ? 6.301 -7.707 9.506 1.00 64.12 111 GLY A CA 1
ATOM 892 C C . GLY A 1 111 ? 5.904 -8.644 10.654 1.00 64.12 111 GLY A C 1
ATOM 893 O O . GLY A 1 111 ? 4.731 -8.711 11.015 1.00 64.12 111 GLY A O 1
ATOM 894 N N . LYS A 1 112 ? 6.870 -9.323 11.290 1.00 65.62 112 LYS A N 1
ATOM 895 C CA . LYS A 1 112 ? 6.609 -10.214 12.437 1.00 65.62 112 LYS A CA 1
ATOM 896 C C . LYS A 1 112 ? 6.119 -9.470 13.679 1.00 65.62 112 LYS A C 1
ATOM 898 O O . LYS A 1 112 ? 5.159 -9.919 14.299 1.00 65.62 112 LYS A O 1
ATOM 903 N N . ILE A 1 113 ? 6.752 -8.351 14.032 1.00 65.81 113 ILE A N 1
ATOM 904 C CA . ILE A 1 113 ? 6.359 -7.544 15.199 1.00 65.81 113 ILE A CA 1
ATOM 905 C C . ILE A 1 113 ? 4.951 -6.983 14.991 1.00 65.81 113 ILE A C 1
ATOM 907 O O . ILE A 1 113 ? 4.111 -7.055 15.885 1.00 65.81 113 ILE A O 1
ATOM 911 N N . ALA A 1 114 ? 4.660 -6.482 13.791 1.00 61.53 114 ALA A N 1
ATOM 912 C CA . ALA A 1 114 ? 3.344 -5.951 13.473 1.00 61.53 114 ALA A CA 1
ATOM 913 C C . ALA A 1 114 ? 2.245 -7.029 13.488 1.00 61.53 114 ALA A C 1
ATOM 915 O O . ALA A 1 114 ? 1.132 -6.740 13.924 1.00 61.53 114 ALA A O 1
ATOM 916 N N . LEU A 1 115 ? 2.551 -8.269 13.084 1.00 61.88 115 LEU A N 1
ATOM 917 C CA . LEU A 1 115 ? 1.629 -9.406 13.209 1.00 61.88 115 LEU A CA 1
ATOM 918 C C . LEU A 1 115 ? 1.386 -9.802 14.672 1.00 61.88 115 LEU A C 1
ATOM 920 O O . LEU A 1 115 ? 0.241 -10.022 15.053 1.00 61.88 115 LEU A O 1
ATOM 924 N N . GLN A 1 116 ? 2.426 -9.833 15.508 1.00 62.56 116 GLN A N 1
ATOM 925 C CA . GLN A 1 116 ? 2.270 -10.114 16.941 1.00 62.56 116 GLN A CA 1
ATOM 926 C C . GLN A 1 116 ? 1.442 -9.034 17.645 1.00 62.56 116 GLN A C 1
ATOM 928 O O . GLN A 1 116 ? 0.550 -9.347 18.428 1.00 62.56 116 GLN A O 1
ATOM 933 N N . GLN A 1 117 ? 1.679 -7.761 17.323 1.00 59.59 117 GLN A N 1
ATOM 934 C CA . GLN A 1 117 ? 0.895 -6.656 17.874 1.00 59.59 117 GLN A CA 1
ATOM 935 C C . GLN A 1 117 ? -0.558 -6.664 17.363 1.00 59.59 117 GLN A C 1
ATOM 937 O O . GLN A 1 117 ? -1.455 -6.189 18.059 1.00 59.59 117 GLN A O 1
ATOM 942 N N . TYR A 1 118 ? -0.807 -7.181 16.154 1.00 59.66 118 TYR A N 1
ATOM 943 C CA . TYR A 1 118 ? -2.155 -7.370 15.614 1.00 59.66 118 TYR A CA 1
ATOM 944 C C . TYR A 1 118 ? -2.917 -8.457 16.374 1.00 59.66 118 TYR A C 1
ATOM 946 O O . TYR A 1 118 ? -4.048 -8.212 16.780 1.00 59.66 118 TYR A O 1
ATOM 954 N N . ASP A 1 119 ? -2.288 -9.609 16.613 1.00 57.25 119 ASP A N 1
ATOM 955 C CA . ASP A 1 119 ? -2.887 -10.738 17.336 1.00 57.25 119 ASP A CA 1
ATOM 956 C C . ASP A 1 119 ? -3.289 -10.333 18.768 1.00 57.25 119 ASP A C 1
ATOM 958 O O . ASP A 1 119 ? -4.450 -10.440 19.159 1.00 57.25 119 ASP A O 1
ATOM 962 N N . VAL A 1 120 ? -2.370 -9.690 19.501 1.00 58.88 120 VAL A N 1
ATOM 963 C CA . VAL A 1 120 ? -2.624 -9.196 20.868 1.00 58.88 120 VAL A CA 1
ATOM 964 C C . VAL A 1 120 ? -3.780 -8.186 20.917 1.00 58.88 120 VAL A C 1
ATOM 966 O O . VAL A 1 120 ? -4.627 -8.258 21.807 1.00 58.88 120 VAL A O 1
ATOM 969 N N . ASN A 1 121 ? -3.856 -7.259 19.957 1.00 56.75 121 ASN A N 1
ATOM 970 C CA . ASN A 1 121 ? -4.946 -6.278 19.908 1.00 56.75 121 ASN A CA 1
ATOM 971 C C . ASN A 1 121 ? -6.279 -6.891 19.446 1.00 56.75 121 ASN A C 1
ATOM 973 O O . ASN A 1 121 ? -7.334 -6.450 19.896 1.00 56.75 121 ASN A O 1
ATOM 977 N N . ALA A 1 122 ? -6.255 -7.893 18.563 1.00 52.84 122 ALA A N 1
ATOM 978 C CA . ALA A 1 122 ? -7.453 -8.607 18.127 1.00 52.84 122 ALA A CA 1
ATOM 979 C C . ALA A 1 122 ? -8.078 -9.408 19.279 1.00 52.84 122 ALA A C 1
ATOM 981 O O . ALA A 1 122 ? -9.298 -9.399 19.431 1.00 52.84 122 ALA A O 1
ATOM 982 N N . ILE A 1 123 ? -7.247 -10.021 20.130 1.00 51.38 123 ILE A N 1
ATOM 983 C CA . ILE A 1 123 ? -7.692 -10.695 21.357 1.00 51.38 123 ILE A CA 1
ATOM 984 C C . ILE A 1 123 ? -8.283 -9.681 22.348 1.00 51.38 123 ILE A C 1
ATOM 986 O O . ILE A 1 123 ? -9.358 -9.914 22.896 1.00 51.38 123 ILE A O 1
ATOM 990 N N . ALA A 1 124 ? -7.630 -8.531 22.549 1.00 52.75 124 ALA A N 1
ATOM 991 C CA . ALA A 1 124 ? -8.111 -7.500 23.474 1.00 52.75 124 ALA A CA 1
ATOM 992 C C . ALA A 1 124 ? -9.468 -6.890 23.060 1.00 52.75 124 ALA A C 1
ATOM 994 O O . ALA A 1 124 ? -10.269 -6.534 23.920 1.00 52.75 124 ALA A O 1
ATOM 995 N N . LEU A 1 125 ? -9.750 -6.802 21.755 1.00 48.28 125 LEU A N 1
ATOM 996 C CA . LEU A 1 125 ? -11.028 -6.313 21.218 1.00 48.28 125 LEU A CA 1
ATOM 997 C C . LEU A 1 125 ? -12.163 -7.351 21.263 1.00 48.28 125 LEU A C 1
ATOM 999 O O . LEU A 1 125 ? -13.315 -6.969 21.106 1.00 48.28 125 LEU A O 1
ATOM 1003 N N . GLN A 1 126 ? -11.864 -8.639 21.464 1.00 43.00 126 GLN A N 1
ATOM 1004 C CA . GLN A 1 126 ? -12.875 -9.687 21.681 1.00 43.00 126 GLN A CA 1
ATOM 1005 C C . GLN A 1 126 ? -13.280 -9.840 23.156 1.00 43.00 126 GLN A C 1
ATOM 1007 O O . GLN A 1 126 ? -14.178 -10.621 23.465 1.00 43.00 126 GLN A O 1
ATOM 1012 N N . GLN A 1 127 ? -12.606 -9.134 24.069 1.00 45.00 127 GLN A N 1
ATOM 1013 C CA . GLN A 1 127 ? -12.866 -9.177 25.513 1.00 45.00 127 GLN A CA 1
ATOM 1014 C C . GLN A 1 127 ? -13.700 -7.989 26.029 1.00 45.00 127 GLN A C 1
ATOM 1016 O O . GLN A 1 127 ? -13.859 -7.842 27.240 1.00 45.00 127 GLN A O 1
ATOM 1021 N N . TYR A 1 128 ? -14.253 -7.181 25.122 1.00 40.75 128 TYR A N 1
ATOM 1022 C CA . TYR A 1 128 ? -15.206 -6.096 25.380 1.00 40.75 128 TYR A CA 1
ATOM 1023 C C . TYR A 1 128 ? -16.422 -6.246 24.467 1.00 40.75 128 TYR A C 1
ATOM 1025 O O . TYR A 1 128 ? -17.524 -5.852 24.910 1.00 40.75 128 TYR A O 1
#

Organism: Brassica oleracea (NCBI:txid3712)

pLDDT: mean 74.33, std 14.8, range [40.75, 92.19]